Protein AF-A0A925LGN5-F1 (afdb_monomer_lite)

Structure (mmCIF, N/CA/C/O backbone):
data_AF-A0A925LGN5-F1
#
_entry.id   AF-A0A925LGN5-F1
#
loop_
_atom_site.group_PDB
_atom_site.id
_atom_site.type_symbol
_atom_site.label_atom_id
_atom_site.label_alt_id
_atom_site.label_comp_id
_atom_site.label_asym_id
_atom_site.label_entity_id
_atom_site.label_seq_id
_atom_site.pdbx_PDB_ins_code
_atom_site.Cartn_x
_atom_site.Cartn_y
_atom_site.Cartn_z
_atom_site.occupancy
_atom_site.B_iso_or_equiv
_atom_site.auth_seq_id
_atom_site.auth_comp_id
_atom_site.auth_asym_id
_atom_site.auth_atom_id
_atom_site.pdbx_PDB_model_num
ATOM 1 N N . LEU A 1 1 ? 10.487 23.435 -6.776 1.00 51.69 1 LEU A N 1
ATOM 2 C CA . LEU A 1 1 ? 9.750 22.413 -7.570 1.00 51.69 1 LEU A CA 1
ATOM 3 C C . LEU A 1 1 ? 10.674 21.378 -8.229 1.00 51.69 1 LEU A C 1
ATOM 5 O O . LEU A 1 1 ? 10.191 20.305 -8.560 1.00 51.69 1 LEU A O 1
ATOM 9 N N . GLN A 1 2 ? 11.976 21.655 -8.395 1.00 43.28 2 GLN A N 1
ATOM 10 C CA . GLN A 1 2 ? 12.942 20.756 -9.051 1.00 43.28 2 GLN A CA 1
ATOM 11 C C . GLN A 1 2 ? 13.487 19.638 -8.132 1.00 43.28 2 GLN A C 1
ATOM 13 O O . GLN A 1 2 ? 13.952 18.616 -8.626 1.00 43.28 2 GLN A O 1
ATOM 18 N N . ASP A 1 3 ? 13.355 19.782 -6.809 1.00 51.62 3 ASP A N 1
ATOM 19 C CA . ASP A 1 3 ? 13.932 18.853 -5.819 1.00 51.62 3 ASP A CA 1
ATOM 20 C C . ASP A 1 3 ? 13.141 17.550 -5.612 1.00 51.62 3 ASP A C 1
ATOM 22 O O . ASP A 1 3 ? 13.631 16.623 -4.970 1.00 51.62 3 ASP A O 1
ATOM 26 N N . PHE A 1 4 ? 11.929 17.438 -6.167 1.00 53.50 4 PHE A N 1
ATOM 27 C CA . PHE A 1 4 ? 11.086 16.245 -5.999 1.00 53.50 4 PHE A CA 1
ATOM 28 C C . PHE A 1 4 ? 11.506 15.056 -6.876 1.00 53.50 4 PHE A C 1
ATOM 30 O O . PHE A 1 4 ? 11.090 13.931 -6.610 1.00 53.50 4 PHE A O 1
ATOM 37 N N . TYR A 1 5 ? 12.344 15.281 -7.893 1.00 52.81 5 TYR A N 1
ATOM 38 C CA . TYR A 1 5 ? 12.760 14.254 -8.857 1.00 52.81 5 TYR A CA 1
ATOM 39 C C . TYR A 1 5 ? 14.246 13.900 -8.754 1.00 52.81 5 TYR A C 1
ATOM 41 O O . TYR A 1 5 ? 14.863 13.515 -9.747 1.00 52.81 5 TYR A O 1
ATOM 49 N N . GLN A 1 6 ? 14.852 14.002 -7.565 1.00 56.38 6 GLN A N 1
ATOM 50 C CA . GLN A 1 6 ? 16.156 13.374 -7.362 1.00 56.38 6 GLN A CA 1
ATOM 51 C C . GLN A 1 6 ? 16.002 11.860 -7.545 1.00 56.38 6 GLN A C 1
ATOM 53 O O . GLN A 1 6 ? 15.396 11.176 -6.719 1.00 56.38 6 GLN A O 1
ATOM 58 N N . THR A 1 7 ? 16.556 11.326 -8.635 1.00 53.38 7 THR A N 1
ATOM 59 C CA . THR A 1 7 ? 16.687 9.885 -8.868 1.00 53.38 7 THR A CA 1
ATOM 60 C C . THR A 1 7 ? 17.562 9.286 -7.774 1.00 53.38 7 THR A C 1
ATOM 62 O O . THR A 1 7 ? 18.787 9.215 -7.891 1.00 53.38 7 THR A O 1
ATOM 65 N N . LYS A 1 8 ? 16.929 8.871 -6.671 1.00 61.66 8 LYS A N 1
ATOM 66 C CA . LYS A 1 8 ? 17.573 8.071 -5.634 1.00 61.66 8 LYS A CA 1
ATOM 67 C C . LYS A 1 8 ? 18.076 6.780 -6.270 1.00 61.66 8 LYS A C 1
ATOM 69 O O . LYS A 1 8 ? 17.343 6.088 -6.974 1.00 61.66 8 LYS A O 1
ATOM 74 N N . LYS A 1 9 ? 19.338 6.457 -5.982 1.00 60.50 9 LYS A N 1
ATOM 75 C CA . LYS A 1 9 ? 19.967 5.169 -6.288 1.00 60.50 9 LYS A CA 1
ATOM 76 C C . LYS A 1 9 ? 19.013 4.050 -5.851 1.00 60.50 9 LYS A C 1
ATOM 78 O O . LYS A 1 9 ? 18.550 4.082 -4.710 1.00 60.50 9 LYS A O 1
ATOM 83 N N . VAL A 1 10 ? 18.705 3.104 -6.744 1.00 62.38 10 VAL A N 1
ATOM 84 C CA . VAL A 1 10 ? 17.842 1.950 -6.440 1.00 62.38 10 VAL A CA 1
ATOM 85 C C . VAL A 1 10 ? 18.437 1.227 -5.232 1.00 62.38 10 VAL A C 1
ATOM 87 O O . VAL A 1 10 ? 19.478 0.581 -5.342 1.00 62.38 10 VAL A O 1
ATOM 90 N N . GLN A 1 11 ? 17.821 1.395 -4.061 1.00 59.44 11 GLN A N 1
ATOM 91 C CA . GLN A 1 11 ? 18.205 0.654 -2.867 1.00 59.44 11 GLN A CA 1
ATOM 92 C C . GLN A 1 11 ? 17.639 -0.757 -2.994 1.00 59.44 11 GLN A C 1
ATOM 94 O O . GLN A 1 11 ? 16.433 -0.978 -2.902 1.00 59.44 11 GLN A O 1
ATOM 99 N N . THR A 1 12 ? 18.523 -1.717 -3.235 1.00 55.44 12 THR A N 1
ATOM 100 C CA . THR A 1 12 ? 18.212 -3.142 -3.164 1.00 55.44 12 THR A CA 1
ATOM 101 C C . THR A 1 12 ? 18.175 -3.565 -1.695 1.00 55.44 12 THR A C 1
ATOM 103 O O . THR A 1 12 ? 19.200 -3.511 -1.020 1.00 55.44 12 THR A O 1
ATOM 106 N N . GLY A 1 13 ? 16.992 -3.943 -1.200 1.00 59.09 13 GLY A N 1
ATOM 107 C CA . GLY A 1 13 ? 16.765 -4.354 0.198 1.00 59.09 13 GLY A CA 1
ATOM 108 C C . GLY A 1 13 ? 15.356 -4.019 0.706 1.00 59.09 13 GLY A C 1
ATOM 109 O O . GLY A 1 13 ? 15.202 -3.505 1.807 1.00 59.09 13 GLY A O 1
ATOM 110 N N . GLY A 1 14 ? 14.339 -4.189 -0.146 1.00 61.88 14 GLY A N 1
ATOM 111 C CA . GLY A 1 14 ? 13.038 -3.524 -0.036 1.00 61.88 14 GLY A CA 1
ATOM 112 C C . GLY A 1 14 ? 12.172 -3.940 1.155 1.00 61.88 14 GLY A C 1
ATOM 113 O O . GLY A 1 14 ? 11.324 -4.810 1.016 1.00 61.88 14 GLY A O 1
ATOM 114 N N . TYR A 1 15 ? 12.296 -3.218 2.268 1.00 70.75 15 TYR A N 1
ATOM 115 C CA . TYR A 1 15 ? 11.308 -3.227 3.355 1.00 70.75 15 TYR A CA 1
ATOM 116 C C . TYR A 1 15 ? 10.198 -2.185 3.169 1.00 70.75 15 TYR A C 1
ATOM 118 O O . TYR A 1 15 ? 9.236 -2.190 3.917 1.00 70.75 15 TYR A O 1
ATOM 126 N N . GLY A 1 16 ? 10.294 -1.283 2.184 1.00 81.94 16 GLY A N 1
ATOM 127 C CA . GLY A 1 16 ? 9.371 -0.145 2.058 1.00 81.94 16 GLY A CA 1
ATOM 128 C C . GLY A 1 16 ? 7.893 -0.548 2.006 1.00 81.94 16 GLY A C 1
ATOM 129 O O . GLY A 1 16 ? 7.103 -0.072 2.814 1.00 81.94 16 GLY A O 1
ATOM 130 N N . ILE A 1 17 ? 7.529 -1.461 1.099 1.00 83.69 17 ILE A N 1
ATOM 131 C CA . ILE A 1 17 ? 6.1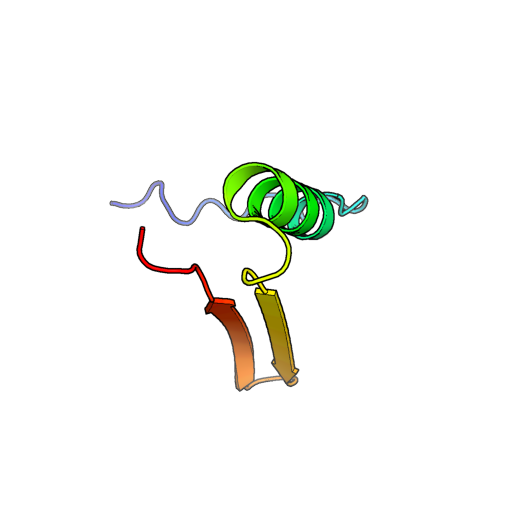43 -1.942 0.974 1.00 83.69 17 ILE A CA 1
ATOM 132 C C . ILE A 1 17 ? 5.723 -2.779 2.186 1.00 83.69 17 ILE A C 1
ATOM 134 O O . ILE A 1 17 ? 4.598 -2.627 2.656 1.00 83.69 17 ILE A O 1
ATOM 138 N N . ASN A 1 18 ? 6.619 -3.607 2.728 1.00 85.69 18 ASN A N 1
ATOM 139 C CA . ASN A 1 18 ? 6.324 -4.408 3.918 1.00 85.69 18 ASN A CA 1
ATOM 140 C C . ASN A 1 18 ? 6.041 -3.507 5.124 1.00 85.69 18 ASN A C 1
ATOM 142 O O . ASN A 1 18 ? 5.010 -3.664 5.761 1.00 85.69 18 ASN A O 1
ATOM 146 N N . ASN A 1 19 ? 6.862 -2.482 5.352 1.00 89.31 19 ASN A N 1
ATOM 147 C CA . ASN A 1 19 ? 6.677 -1.517 6.434 1.00 89.31 19 ASN A CA 1
ATOM 148 C C . ASN A 1 19 ? 5.367 -0.737 6.288 1.00 89.31 19 ASN A C 1
ATOM 150 O O . ASN A 1 19 ? 4.694 -0.475 7.280 1.00 89.31 19 ASN A O 1
ATOM 154 N N . VAL A 1 20 ? 4.997 -0.348 5.061 1.00 88.62 20 VAL A N 1
ATOM 155 C CA . VAL A 1 20 ? 3.696 0.290 4.807 1.00 88.62 20 VAL A CA 1
ATOM 156 C C . VAL A 1 20 ? 2.567 -0.682 5.139 1.00 88.62 20 VAL A C 1
ATOM 158 O O . VAL A 1 20 ? 1.637 -0.295 5.835 1.00 88.62 20 VAL A O 1
ATOM 161 N N . THR A 1 21 ? 2.671 -1.936 4.695 1.00 89.81 21 THR A N 1
ATOM 162 C CA . THR A 1 21 ? 1.669 -2.985 4.942 1.00 89.81 21 THR A CA 1
ATOM 163 C C . THR A 1 21 ? 1.492 -3.251 6.438 1.00 89.81 21 THR A C 1
ATOM 165 O O . THR A 1 21 ? 0.379 -3.221 6.950 1.00 89.81 21 THR A O 1
ATOM 168 N N . GLU A 1 22 ? 2.590 -3.453 7.161 1.00 90.75 22 GLU A N 1
ATOM 169 C CA . GLU A 1 22 ? 2.581 -3.648 8.611 1.00 90.75 22 GLU A CA 1
ATOM 170 C C . GLU A 1 22 ? 1.986 -2.433 9.321 1.00 90.75 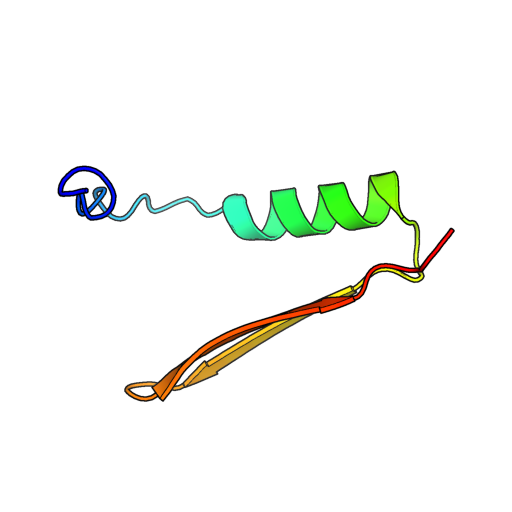22 GLU A C 1
ATOM 172 O O . GLU A 1 22 ? 1.136 -2.581 10.197 1.00 90.75 22 GLU A O 1
ATOM 177 N N . ARG A 1 23 ? 2.367 -1.218 8.907 1.00 93.00 23 ARG A N 1
ATOM 178 C CA . ARG A 1 23 ? 1.855 0.004 9.523 1.00 93.00 23 ARG A CA 1
ATOM 179 C C . ARG A 1 23 ? 0.352 0.171 9.318 1.00 93.00 23 ARG A C 1
ATOM 181 O O . ARG A 1 23 ? -0.325 0.515 10.277 1.00 93.00 23 ARG A O 1
ATOM 188 N N . ILE A 1 24 ? -0.182 -0.059 8.118 1.00 92.12 24 ILE A N 1
ATOM 189 C CA . ILE A 1 24 ? -1.629 0.099 7.899 1.00 92.12 24 ILE A CA 1
ATOM 190 C C . ILE A 1 24 ? -2.434 -0.923 8.707 1.00 92.12 24 ILE A C 1
ATOM 192 O O . ILE A 1 24 ? -3.467 -0.565 9.260 1.00 92.12 24 ILE A O 1
ATOM 196 N N . LEU A 1 25 ? -1.939 -2.158 8.838 1.00 92.00 25 LEU A N 1
ATOM 197 C CA . LEU A 1 25 ? -2.606 -3.199 9.620 1.00 92.00 25 LEU A CA 1
ATOM 198 C C . LEU A 1 25 ? -2.588 -2.883 11.119 1.00 92.00 25 LEU A C 1
ATOM 200 O O . LEU A 1 25 ? -3.572 -3.139 11.807 1.00 92.00 25 LEU A O 1
ATOM 204 N N . LEU A 1 26 ? -1.492 -2.309 11.624 1.00 93.81 26 LEU A N 1
ATOM 205 C CA . LEU A 1 26 ? -1.385 -1.887 13.022 1.00 93.81 26 LEU A CA 1
ATOM 206 C C . LEU A 1 26 ? -2.347 -0.745 13.369 1.00 93.81 26 LEU A C 1
ATOM 208 O O . LEU A 1 26 ? -2.936 -0.764 14.443 1.00 93.81 26 LEU A O 1
ATOM 212 N N . GLU A 1 27 ? -2.494 0.243 12.483 1.00 94.12 27 GLU A N 1
ATOM 213 C CA . GLU A 1 27 ? -3.301 1.442 12.758 1.00 94.12 27 GLU A CA 1
ATOM 214 C C . GLU A 1 27 ? -4.801 1.220 12.506 1.00 94.12 27 GLU A C 1
ATOM 216 O O . GLU A 1 27 ? -5.637 1.734 13.244 1.00 94.12 27 GLU A O 1
ATOM 221 N N . TYR A 1 28 ? -5.152 0.462 11.464 1.00 93.94 28 TYR A N 1
ATOM 222 C CA . TYR A 1 28 ? -6.531 0.351 10.972 1.00 93.94 28 TYR A CA 1
ATOM 223 C C . TYR A 1 28 ? -7.118 -1.062 11.088 1.00 93.94 28 TYR A C 1
ATOM 225 O O . TYR A 1 28 ? -8.276 -1.285 10.736 1.00 93.94 28 TYR A O 1
ATOM 233 N N . GLY A 1 29 ? -6.342 -2.028 11.583 1.00 91.44 29 GLY A N 1
ATOM 234 C CA . GLY A 1 29 ? -6.783 -3.408 11.737 1.00 91.44 29 GLY A CA 1
ATOM 235 C C . GLY A 1 29 ? -6.976 -4.147 10.409 1.00 91.44 29 GLY A C 1
ATOM 236 O O . GLY A 1 29 ? -6.458 -3.764 9.360 1.00 91.44 29 GLY A O 1
ATOM 237 N N . HIS A 1 30 ? -7.723 -5.250 10.471 1.00 90.94 30 HIS A N 1
ATOM 238 C CA . HIS A 1 30 ? -7.884 -6.199 9.362 1.00 90.94 30 HIS A CA 1
ATOM 239 C C . HIS A 1 30 ? -8.761 -5.683 8.209 1.00 90.94 30 HIS A C 1
ATOM 241 O O . HIS A 1 30 ? -8.751 -6.282 7.136 1.00 90.94 30 HIS A O 1
ATOM 247 N N . ASP A 1 31 ? -9.489 -4.583 8.414 1.00 92.38 31 ASP A N 1
ATOM 248 C CA . ASP A 1 31 ? -10.320 -3.956 7.379 1.00 92.38 31 ASP A CA 1
ATOM 249 C C . ASP A 1 31 ? -9.498 -3.065 6.432 1.00 92.38 31 ASP A C 1
ATOM 251 O O . ASP A 1 31 ? -9.984 -2.647 5.377 1.00 92.38 31 ASP A O 1
ATOM 255 N N . ALA A 1 32 ? -8.236 -2.786 6.777 1.00 94.06 32 ALA A N 1
ATOM 256 C CA . ALA A 1 32 ? -7.300 -2.139 5.874 1.00 94.06 32 ALA A CA 1
ATOM 257 C C . ALA A 1 32 ? -6.626 -3.143 4.936 1.00 94.06 32 ALA A C 1
ATOM 259 O O . ALA A 1 32 ? -6.309 -4.275 5.300 1.00 94.06 32 ALA A O 1
ATOM 260 N N . SER A 1 33 ? -6.356 -2.708 3.707 1.00 93.00 33 SER A N 1
ATOM 261 C CA . SER A 1 33 ? -5.655 -3.535 2.725 1.00 93.00 33 SER A CA 1
ATOM 262 C C . SER A 1 33 ? -4.800 -2.714 1.769 1.00 93.00 33 SER A C 1
ATOM 264 O O . SER A 1 33 ? -5.027 -1.522 1.550 1.00 93.00 33 SER A O 1
ATOM 266 N N . ILE A 1 34 ? -3.803 -3.378 1.185 1.00 92.75 34 ILE A N 1
ATOM 267 C CA . ILE A 1 34 ? -2.945 -2.845 0.131 1.00 92.75 34 ILE A CA 1
ATOM 268 C C .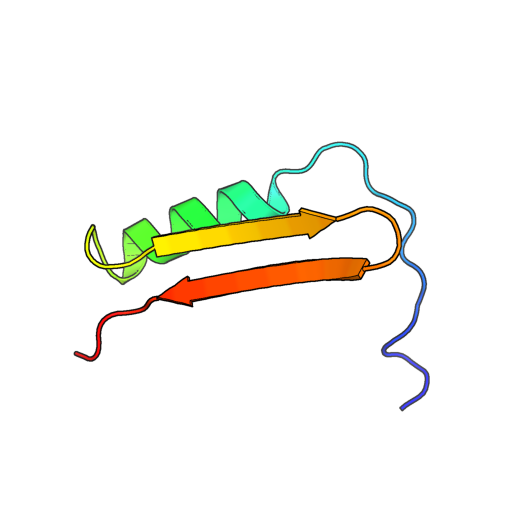 ILE A 1 34 ? -2.871 -3.853 -1.016 1.00 92.75 34 ILE A C 1
ATOM 270 O O . ILE A 1 34 ? -2.611 -5.036 -0.799 1.00 92.75 34 ILE A O 1
ATOM 274 N N . SER A 1 35 ? -3.078 -3.388 -2.246 1.00 92.75 35 SER A N 1
ATOM 275 C CA . SER A 1 35 ? -2.844 -4.173 -3.457 1.00 92.75 35 SER A CA 1
ATOM 276 C C . SER A 1 35 ? -1.929 -3.424 -4.419 1.00 92.75 35 SER A C 1
ATOM 278 O O . SER A 1 35 ? -1.949 -2.194 -4.520 1.00 92.75 35 SER A O 1
ATOM 280 N N . ILE A 1 36 ? -1.078 -4.181 -5.112 1.00 92.56 36 ILE A N 1
ATOM 281 C CA . ILE A 1 36 ? -0.089 -3.646 -6.046 1.00 92.56 36 ILE A CA 1
ATOM 282 C C . ILE A 1 36 ? -0.270 -4.352 -7.381 1.00 92.56 36 ILE A C 1
ATOM 284 O O . ILE A 1 36 ? -0.062 -5.557 -7.500 1.00 92.56 36 ILE A O 1
ATOM 288 N N . GLU A 1 37 ? -0.622 -3.577 -8.397 1.00 94.75 37 GLU A N 1
ATOM 289 C CA . GLU A 1 37 ? -0.756 -4.022 -9.776 1.00 94.75 37 GLU A CA 1
ATOM 290 C C . GLU A 1 37 ? 0.349 -3.354 -10.594 1.00 94.75 37 GLU A C 1
ATOM 292 O O . GLU A 1 37 ? 0.365 -2.136 -10.766 1.00 94.75 37 GLU A O 1
ATOM 297 N N . SER A 1 38 ? 1.301 -4.131 -11.106 1.00 92.06 38 SER A N 1
ATOM 298 C CA . SER A 1 38 ? 2.373 -3.606 -11.955 1.00 92.06 38 SER A CA 1
ATOM 299 C C . SER A 1 38 ? 2.375 -4.308 -13.299 1.00 92.06 38 SER A C 1
ATOM 301 O O . SER A 1 38 ? 2.169 -5.516 -13.397 1.00 92.06 38 SER A O 1
ATOM 303 N N . SER A 1 39 ? 2.591 -3.541 -14.361 1.00 93.75 39 SER A N 1
ATOM 304 C CA . SER A 1 39 ? 2.683 -4.067 -15.715 1.00 93.75 39 SER A CA 1
ATOM 305 C C . SER A 1 39 ? 3.801 -3.364 -16.464 1.00 93.75 39 SER A C 1
ATOM 307 O O . SER A 1 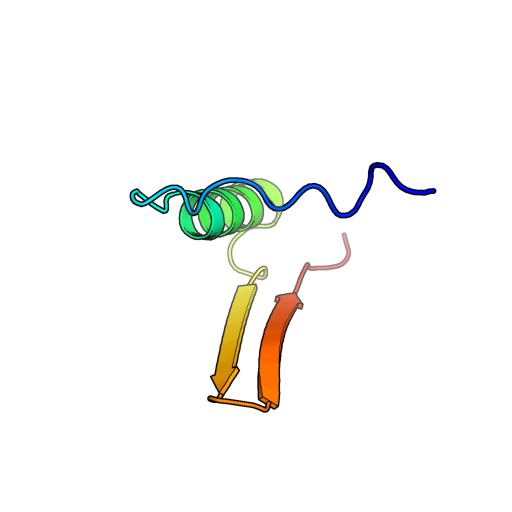39 ? 3.912 -2.134 -16.457 1.00 93.75 39 SER A O 1
ATOM 309 N N . LYS A 1 40 ? 4.633 -4.153 -17.151 1.00 93.44 40 LYS A N 1
ATOM 310 C CA . LYS A 1 40 ? 5.746 -3.631 -17.949 1.00 93.44 40 LYS A CA 1
ATOM 311 C C . LYS A 1 40 ? 5.227 -2.575 -18.932 1.00 93.44 40 LYS A C 1
ATOM 313 O O . LYS A 1 40 ? 4.250 -2.814 -19.634 1.00 93.44 40 LYS A O 1
ATOM 318 N N . ALA A 1 41 ? 5.882 -1.413 -18.953 1.00 93.44 41 ALA A N 1
ATOM 319 C CA . ALA A 1 41 ? 5.530 -0.251 -19.779 1.00 93.44 41 ALA A CA 1
ATOM 320 C C . ALA A 1 41 ? 4.140 0.381 -19.527 1.00 93.44 41 ALA A C 1
ATOM 322 O O . ALA A 1 41 ? 3.770 1.307 -20.241 1.00 93.44 41 ALA A O 1
ATOM 323 N N . LYS A 1 42 ? 3.391 -0.057 -18.504 1.00 94.56 42 LYS A N 1
ATOM 324 C CA . LYS A 1 42 ? 2.115 0.558 -18.083 1.00 94.56 42 LYS A CA 1
ATOM 325 C C . LYS A 1 42 ? 2.200 1.257 -16.722 1.00 94.56 42 LYS A C 1
ATOM 327 O O . LYS A 1 42 ? 1.248 1.909 -16.308 1.00 94.56 42 LYS A O 1
ATOM 332 N N . GLY A 1 43 ? 3.341 1.131 -16.046 1.00 93.69 43 GLY A N 1
ATOM 333 C CA . GLY A 1 43 ? 3.557 1.658 -14.702 1.00 93.69 43 GLY A CA 1
ATOM 334 C C . GLY A 1 43 ? 3.067 0.707 -13.608 1.00 93.69 43 GLY A C 1
ATOM 335 O O . GLY A 1 43 ? 2.786 -0.469 -13.853 1.00 93.69 43 GLY A O 1
ATOM 336 N N . THR A 1 44 ? 2.997 1.239 -12.390 1.00 93.44 44 THR A N 1
ATOM 337 C CA . THR A 1 44 ? 2.546 0.525 -11.192 1.00 93.44 44 THR A CA 1
ATOM 338 C C . THR A 1 44 ? 1.394 1.292 -10.568 1.00 93.44 44 THR A C 1
ATOM 340 O O . THR A 1 44 ? 1.515 2.483 -10.288 1.00 93.44 44 THR A O 1
ATOM 343 N N . LYS A 1 45 ? 0.288 0.596 -10.334 1.00 95.19 45 LYS A N 1
ATOM 344 C CA . LYS A 1 45 ? -0.864 1.074 -9.585 1.00 95.19 45 LYS A CA 1
ATOM 345 C C . LYS A 1 45 ? -0.816 0.464 -8.189 1.00 95.19 45 LYS A C 1
ATOM 347 O O . LYS A 1 45 ? -0.659 -0.744 -8.038 1.00 95.19 45 LYS A O 1
ATOM 352 N N . ILE A 1 46 ? -0.946 1.313 -7.178 1.00 93.38 46 ILE A N 1
ATOM 353 C CA . ILE A 1 46 ? -1.036 0.908 -5.775 1.00 93.38 46 ILE A CA 1
ATOM 354 C C . ILE A 1 46 ? -2.410 1.346 -5.285 1.00 93.38 46 ILE A C 1
ATOM 356 O O . ILE A 1 46 ? -2.779 2.507 -5.460 1.00 93.38 46 ILE A O 1
ATOM 360 N N . HIS A 1 47 ? -3.169 0.424 -4.708 1.00 95.81 47 HIS A N 1
ATOM 361 C CA . HIS A 1 47 ? -4.477 0.693 -4.129 1.00 95.81 47 HIS A CA 1
ATOM 362 C C . HIS A 1 47 ? -4.413 0.415 -2.629 1.00 95.81 47 HIS A C 1
ATOM 364 O O . HIS A 1 47 ? -3.956 -0.648 -2.216 1.00 95.81 47 HIS A O 1
ATOM 370 N N . ILE A 1 48 ? -4.823 1.394 -1.826 1.00 94.25 48 ILE A N 1
ATOM 371 C CA . ILE A 1 48 ? -4.819 1.320 -0.364 1.00 94.25 48 ILE A CA 1
ATOM 372 C C . ILE A 1 48 ? -6.250 1.580 0.090 1.00 94.25 48 ILE A C 1
ATOM 374 O O . ILE A 1 48 ? -6.825 2.610 -0.261 1.00 94.25 48 ILE A O 1
ATOM 378 N N . VAL A 1 49 ? -6.815 0.647 0.850 1.00 94.88 49 VAL A N 1
ATOM 379 C CA . VAL A 1 49 ? -8.145 0.766 1.451 1.00 94.88 49 VAL A CA 1
ATOM 380 C C . VAL A 1 49 ? -7.957 0.976 2.942 1.00 94.88 49 VAL A C 1
ATOM 382 O O . VAL A 1 49 ? -7.299 0.167 3.593 1.00 94.88 49 VAL A O 1
ATOM 385 N N . LEU A 1 50 ? -8.525 2.063 3.458 1.00 94.69 50 LEU A N 1
ATOM 386 C CA . LEU A 1 50 ? -8.551 2.385 4.879 1.00 94.69 50 LEU A CA 1
ATOM 387 C C . LEU A 1 50 ? -10.020 2.533 5.306 1.00 94.69 50 LEU A C 1
ATOM 389 O O . LEU A 1 50 ? -10.774 3.208 4.596 1.00 94.69 50 LEU A O 1
ATOM 393 N N . PRO A 1 51 ? -10.443 1.922 6.422 1.00 93.44 51 PRO A N 1
ATOM 394 C CA . PRO A 1 51 ? -11.780 2.122 6.959 1.00 93.44 51 PRO A CA 1
ATOM 395 C C . PRO A 1 51 ? -11.958 3.576 7.420 1.00 93.44 51 PRO A C 1
ATOM 397 O O . PRO A 1 51 ? -11.032 4.194 7.948 1.00 93.44 51 PRO A O 1
ATOM 400 N N . LEU A 1 52 ? -13.159 4.122 7.222 1.00 86.56 52 LEU A N 1
ATOM 401 C CA . LEU A 1 52 ? -13.552 5.392 7.830 1.00 86.56 52 LEU A CA 1
ATOM 402 C C . LEU A 1 52 ? -13.992 5.104 9.266 1.00 86.56 52 LEU A C 1
ATOM 404 O O . LEU A 1 52 ? -14.955 4.366 9.471 1.00 86.56 52 LEU A O 1
ATOM 408 N N . THR A 1 53 ? -13.260 5.653 10.231 1.00 68.69 53 THR A N 1
ATOM 409 C CA . THR A 1 53 ? -13.647 5.686 11.650 1.00 68.69 53 THR A CA 1
ATOM 410 C C . THR A 1 53 ? -14.745 6.701 11.906 1.00 68.69 53 THR A C 1
ATOM 412 O O . THR A 1 53 ? -14.617 7.819 11.351 1.00 68.69 53 THR A O 1
#

Foldseek 3Di:
DVVPPPPDDPDDDDCPVVVVQVVLCVPQNPQWDWDWDQDVPPGIDIDIDGDDD

Sequence (53 aa):
LQDFYQTKKVQTGGYGINNVTERILLEYGHDASISIESSKAKGTKIHIVLPLT

Radius of gyration: 14.33 Å; chains: 1; bounding box: 34×29×33 Å

Secondary structure (DSSP, 8-state):
-GGGG------SS--HHHHHHHHHHHHHGGG-EEEEEEETTTEEEEEEE----

pLDDT: mean 81.67, std 16.42, range [43.28, 95.81]

=== Feature glossary ===
Reading guide. The protein is described through the following features:

Foldseek 3Di. A 3Di character 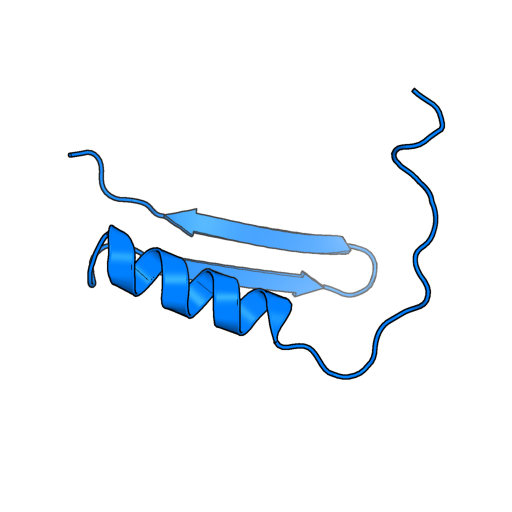summarizes, for each residue, the relative orientation of the Cα frame of its nearest spatial neighbor. Because it encodes fold topology rather than chemistry, 3Di alignments detect remote structural similarity that sequence alignment misses.

Contact-map, Ramachandran, and PAE plots. Plot images: a contact map (which residues are close in 3D, as an N×N binary image), a Ramachandran scatter (backbone torsion angles, revealing secondary-structure composition at a glance), and — for AlphaFold structures — a PAE heatmap (pairwise prediction confidence).

Radius of gyratio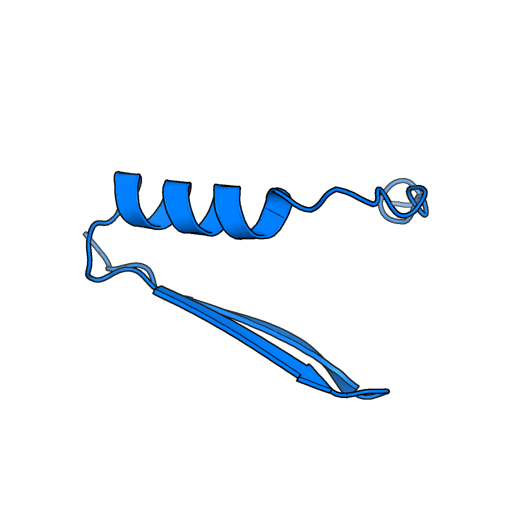n, Cα contacts, bounding box. Radius of gyration (Rg) is the root-mean-square distance of Cα atoms from their centroid — a single number for overall size and compactness. A globular domain of N residues has Rg ≈ 2.2·N^0.38 Å; an extended or disordered chain has a much larger Rg. The Cα contact count is the number of residue pairs whose Cα atoms are within 8 Å and are more than four positions apart in sequence — a standard proxy for tertiary packing density. The bounding box is the smallest axis-aligned box enclosing all Cα atoms.

Secondary structure (8-state, DSSP). Eight-state secondary structure (DSSP): H is the canonical α-helix, G the tighter 3₁₀-helix, I the wider π-helix; E/B are β-structure, T and S are turns and bends, and '-' is everything else. DSSP derives these from the pattern of main-chain N–H···O=C hydrogen bonds, not from the sequence.

B-factor. B-factor (Debye–Waller factor) reflects atomic displacement in the crystal lattice. It is an experimental observable (units Å²), not a prediction; low values mean the atom is pinned down, high values mean it moves or is heterogeneous across the crystal.

pLDDT. pLDDT is the predicted lDDT-Cα score: AlphaFold's confidence that the local environment of each residue (all inter-atomic distances within 15 Å) is correctly placed. It is a per-residue number between 0 and 100, with higher meaning more reliable.

Nearest PDB structures. Nearest PDB neighbors are the top structural matches found by Foldseek when searching this structure against the entire Protein Data Bank. Each hit reports a TM-score (0 to 1; >0.5 almost always implies the same fold) and an E-value. These are *structural* homologs — they may share no detectable sequence similarity.

Solvent-accessible surface area. Accessible surface area quantifies burial. A residue with SASA near zero is packed into the hydrophobic core; one with SASA >100 Å² sits on the surface. Computed here via the Shrake–Rupley numerical algorithm with a 1.4 Å probe.

Rendered structure images. Structure images are PyMOL renders from six orthogonal camera directions. Cartoon representation draws helices as coils and strands as arrows; sticks shows the backbone as bonds; surface shows the solvent-excluded envelope. Rainbow coloring maps sequence position to hue (blue→red, N→C); chain coloring assigns a distinct color per polypeptide.

Backbone torsions (φ/ψ). φ (phi) and ψ (psi) are the two rotatable backbone dihedrals per residue: φ is the C(i-1)–N–Cα–C torsion, ψ is the N–Cα–C–N(i+1) torsion, both in degrees on (−180°, 180°]. α-helical residues cluster near (−60°, −45°); β-strand residues near (−120°, +130°). A Ramachandran plot is simply a scatter of (φ, ψ) for every residue.

Predicted aligned error. Predicted Aligned Error (PAE) is an AlphaFold confidence matrix: entry (i, j) is the expected error in the position of residue j, in ångströms, when the prediction is superimposed on the true structure at residue i. Low PAE within a block of residues means that block is internally rigid and well-predicted; high PAE between two blocks means their relative placement is uncertain even if each block individually is confident.

mmCIF coordinates. Structure coordinates are given as an mmCIF _atom_site loop: one row per atom with element, residue name, chain id, sequence number, and x/y/z position in Å. Only the four main-chain atoms per residue are included here; side chains are omitted to keep the record compact.

InterPro / GO / CATH / organism. Database cross-references. InterPro integrates a dozen domain/family signature databases into unified entries with residue-range hits. GO terms attach function/process/location labels with evidence codes. CATH codes position the fold in a four-level structural taxonomy. Organism is the NCBI-taxonomy species name.

Secondary structure (3-state, P-SEA). SS3 is a coarse helix/strand/coil call (letters a/b/c) made by the P-SEA algorithm from inter-Cα distances and dihedrals. It is less detailed than DSSP but needs only Cα positions.

Sequence. Sequence gives the chain of amino acids in standard one-letter code (A=alanine, C=cysteine, …, Y=tyrosine), read N→C. It is the only feature that is directly encoded by the gene; all structural features are derived from the folded form of this sequence.